Protein AF-A0ABD6DE15-F1 (afdb_monomer_lite)

Foldseek 3Di:
DDDDDDDDDDDDDDDDDDDDDDDDDDDDPPPPPPVPPPDFDPDAAADDPFPQQDAQDPDADQVSVVVNVVSRCQRVCVRPDLQAPTWPDKDWPDWDDDDFHIKTKIWTAGDGDDDDDPDPDDPPCPRIWIWIWDDGDQKIKIFTAHPPVRHTPDMHMHRGHHD

pLDDT: mean 79.66, std 20.95, range [34.62, 98.31]

Sequence (163 aa):
MRRRALLAATATALGSATVAGCLGDGATDGDGTTTHTDAVPENCSETPDIDGLPARPESLTESSVVDYVREFEEVYVVATDDGYAGIRSITVSEVTAVEDGYEVDMAVDGVEPTRTGTATEQPVDATVHRATYRLRGRTLVRELRGHPANRLIWTDCWTVSSR

Structure (mmCIF, N/CA/C/O backbone):
data_AF-A0ABD6DE15-F1
#
_entry.id   AF-A0ABD6DE15-F1
#
loop_
_atom_site.group_PDB
_atom_site.id
_atom_site.type_symbol
_atom_site.label_atom_id
_atom_site.label_alt_id
_atom_site.label_comp_id
_atom_site.label_asym_id
_atom_site.label_entity_id
_atom_site.label_seq_id
_atom_site.pdbx_PDB_ins_code
_atom_site.Cartn_x
_atom_site.Cartn_y
_atom_site.Cartn_z
_atom_site.occupancy
_atom_site.B_iso_or_equiv
_atom_site.auth_seq_id
_atom_site.auth_comp_id
_atom_site.auth_asym_id
_atom_site.auth_atom_id
_atom_site.pdbx_PDB_model_num
ATOM 1 N N . MET A 1 1 ? -0.572 31.881 46.881 1.00 39.91 1 MET A N 1
ATOM 2 C CA . MET A 1 1 ? 0.155 33.171 46.866 1.00 39.91 1 MET A CA 1
ATOM 3 C C . MET A 1 1 ? 1.174 33.135 45.731 1.00 39.91 1 MET A C 1
ATOM 5 O O . MET A 1 1 ? 2.094 32.334 45.793 1.00 39.91 1 MET A O 1
ATOM 9 N N . ARG A 1 2 ? 0.972 33.916 44.661 1.00 38.78 2 ARG A N 1
ATOM 10 C CA . ARG A 1 2 ? 1.897 33.998 43.515 1.00 38.78 2 ARG A CA 1
ATOM 11 C C . ARG A 1 2 ? 3.053 34.937 43.871 1.00 38.78 2 ARG A C 1
ATOM 13 O O . ARG A 1 2 ? 2.799 36.090 44.205 1.00 38.78 2 ARG A O 1
ATOM 20 N N . ARG A 1 3 ? 4.300 34.463 43.798 1.00 48.59 3 ARG A N 1
ATOM 21 C CA . ARG A 1 3 ? 5.504 35.301 43.903 1.00 48.59 3 ARG A CA 1
ATOM 22 C C . ARG A 1 3 ? 6.120 35.465 42.514 1.00 48.59 3 ARG A C 1
ATOM 24 O O . ARG A 1 3 ? 6.455 34.480 41.868 1.00 48.59 3 ARG A O 1
ATOM 31 N N . ARG A 1 4 ? 6.211 36.720 42.064 1.00 56.81 4 ARG A N 1
ATOM 32 C CA . ARG A 1 4 ? 7.034 37.173 40.934 1.00 56.81 4 ARG A CA 1
ATOM 33 C C . ARG A 1 4 ? 8.478 37.347 41.412 1.00 56.81 4 ARG A C 1
ATOM 35 O O . ARG A 1 4 ? 8.671 37.857 42.512 1.00 56.81 4 ARG A O 1
ATOM 42 N N . ALA A 1 5 ? 9.450 37.049 40.554 1.00 52.47 5 ALA A N 1
ATOM 43 C CA . ALA A 1 5 ? 10.775 37.661 40.594 1.00 52.47 5 ALA A CA 1
ATOM 44 C C . ALA A 1 5 ? 11.333 37.762 39.164 1.00 52.47 5 ALA A C 1
ATOM 46 O O . ALA A 1 5 ? 11.478 36.754 38.478 1.00 52.47 5 ALA A O 1
ATOM 47 N N . LEU A 1 6 ? 11.582 39.000 38.726 1.00 50.72 6 LEU A N 1
ATOM 48 C CA . LEU A 1 6 ? 12.511 39.340 37.647 1.00 50.72 6 LEU A CA 1
ATOM 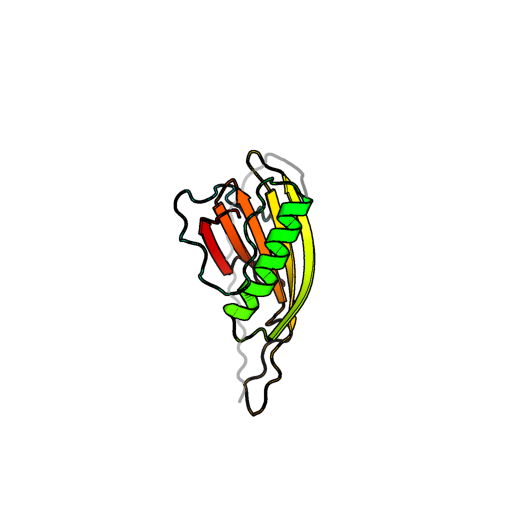49 C C . LEU A 1 6 ? 13.947 39.138 38.149 1.00 50.72 6 LEU A C 1
ATOM 51 O O . LEU A 1 6 ? 14.186 39.431 39.318 1.00 50.72 6 LEU A O 1
ATOM 55 N N . LEU A 1 7 ? 14.895 38.795 37.268 1.00 44.94 7 LEU A N 1
ATOM 56 C CA . LEU A 1 7 ? 16.125 39.580 37.054 1.00 44.94 7 LEU A CA 1
ATOM 57 C C . LEU A 1 7 ? 17.004 38.995 35.939 1.00 44.94 7 LEU A C 1
ATOM 59 O O . LEU A 1 7 ? 17.113 37.787 35.761 1.00 44.94 7 LEU A O 1
ATOM 63 N N . ALA A 1 8 ? 17.587 39.925 35.189 1.00 45.22 8 ALA A N 1
ATOM 64 C CA . ALA A 1 8 ? 18.436 39.755 34.025 1.00 45.22 8 ALA A CA 1
ATOM 65 C C . ALA A 1 8 ? 19.865 39.314 34.380 1.00 45.22 8 ALA A C 1
ATOM 67 O O . ALA A 1 8 ? 20.371 39.639 35.452 1.00 45.22 8 ALA A O 1
ATOM 68 N N . ALA A 1 9 ? 20.548 38.693 33.417 1.00 46.59 9 ALA A N 1
ATOM 69 C CA . ALA A 1 9 ? 22.004 38.680 33.354 1.00 46.59 9 ALA A CA 1
ATOM 70 C C . ALA A 1 9 ? 22.450 38.824 31.893 1.00 46.59 9 ALA A C 1
ATOM 72 O O . ALA A 1 9 ? 22.256 37.944 31.058 1.00 46.59 9 ALA A O 1
ATOM 73 N N . THR A 1 10 ? 23.014 39.991 31.608 1.00 50.84 10 THR A N 1
ATOM 74 C CA . THR A 1 10 ? 23.794 40.338 30.422 1.00 50.84 10 THR A CA 1
ATOM 75 C C . THR A 1 10 ? 25.118 39.579 30.422 1.00 50.84 10 THR A C 1
ATOM 77 O O . THR A 1 10 ? 25.853 39.651 31.406 1.00 50.84 10 THR A O 1
ATOM 80 N N . ALA A 1 11 ? 25.466 38.943 29.305 1.00 46.81 11 ALA A N 1
ATOM 81 C CA . ALA A 1 11 ? 26.837 38.542 29.013 1.00 46.81 11 ALA A CA 1
ATOM 82 C C . ALA A 1 11 ? 27.243 39.123 27.656 1.00 46.81 11 ALA A C 1
ATOM 84 O O . ALA A 1 11 ? 26.740 38.737 26.603 1.00 46.81 11 ALA A O 1
ATOM 85 N N . THR A 1 12 ? 28.129 40.108 27.724 1.00 44.06 12 THR A N 1
ATOM 86 C CA . THR A 1 12 ? 28.805 40.749 26.602 1.00 44.06 12 THR A CA 1
ATOM 87 C C . THR A 1 12 ? 29.915 39.822 26.111 1.00 44.06 12 THR A C 1
ATOM 89 O O . THR A 1 12 ? 30.797 39.471 26.891 1.00 44.06 12 THR A O 1
ATOM 92 N N . ALA A 1 13 ? 29.920 39.469 24.827 1.00 53.25 13 ALA A N 1
ATOM 93 C CA . ALA A 1 13 ? 31.102 38.934 24.159 1.00 53.25 13 ALA A CA 1
ATOM 94 C C . ALA A 1 13 ? 31.463 39.868 23.000 1.00 53.25 13 ALA A C 1
ATOM 96 O O . ALA A 1 13 ? 30.781 39.924 21.980 1.00 53.25 13 ALA A O 1
ATOM 97 N N . LEU A 1 14 ? 32.522 40.649 23.216 1.00 46.44 14 LEU A N 1
ATOM 98 C CA . LEU A 1 14 ? 33.226 41.418 22.198 1.00 46.44 14 LEU A CA 1
ATOM 99 C C . LEU A 1 14 ? 34.201 40.477 21.484 1.00 46.44 14 LEU A C 1
ATOM 101 O O . LEU A 1 14 ? 35.124 39.957 22.107 1.00 46.44 14 LEU A O 1
ATOM 105 N N . GLY A 1 15 ? 34.014 40.304 20.181 1.00 38.81 15 GLY A N 1
ATOM 106 C CA . GLY A 1 15 ? 35.016 39.770 19.266 1.00 38.81 15 GLY A CA 1
ATOM 107 C C . GLY A 1 15 ? 34.947 40.579 17.979 1.00 38.81 15 GLY A C 1
ATOM 108 O O . GLY A 1 15 ? 33.951 40.515 17.265 1.00 38.81 15 GLY A O 1
ATOM 109 N N . SER A 1 16 ? 35.968 41.393 17.729 1.00 46.34 16 SER A N 1
ATOM 110 C CA . SER A 1 16 ? 36.062 42.286 16.572 1.00 46.34 16 SER A CA 1
ATOM 111 C C . SER A 1 16 ? 37.018 41.732 15.514 1.00 46.34 16 SER A C 1
ATOM 113 O O . SER A 1 16 ? 38.027 41.129 15.873 1.00 46.34 16 SER A O 1
ATOM 115 N N . ALA A 1 17 ? 36.737 42.126 14.262 1.00 42.88 17 ALA A N 1
ATOM 116 C CA . ALA A 1 17 ? 37.569 42.131 13.043 1.00 42.88 17 ALA A CA 1
ATOM 117 C C . ALA A 1 17 ? 37.501 40.875 12.145 1.00 42.88 17 ALA A C 1
ATOM 119 O O . ALA A 1 17 ? 37.536 39.762 12.646 1.00 42.88 17 ALA A O 1
ATOM 120 N N . THR A 1 18 ? 37.444 40.936 10.806 1.00 42.84 18 THR A N 1
ATOM 121 C CA . THR A 1 18 ? 37.176 41.996 9.803 1.00 42.84 18 THR A CA 1
ATOM 122 C C . THR A 1 18 ? 36.927 41.306 8.443 1.00 42.84 18 THR A C 1
ATOM 124 O O . THR A 1 18 ? 37.701 40.441 8.059 1.00 42.84 18 THR A O 1
ATOM 127 N N . VAL A 1 19 ? 35.867 41.732 7.746 1.00 48.75 19 VAL A N 1
ATOM 128 C CA . VAL A 1 19 ? 35.609 41.861 6.286 1.00 48.75 19 VAL A CA 1
ATOM 129 C C . VAL A 1 19 ? 36.281 40.914 5.261 1.00 48.75 19 VAL A C 1
ATOM 131 O O . VAL A 1 19 ? 37.454 41.067 4.941 1.00 48.75 19 VAL A O 1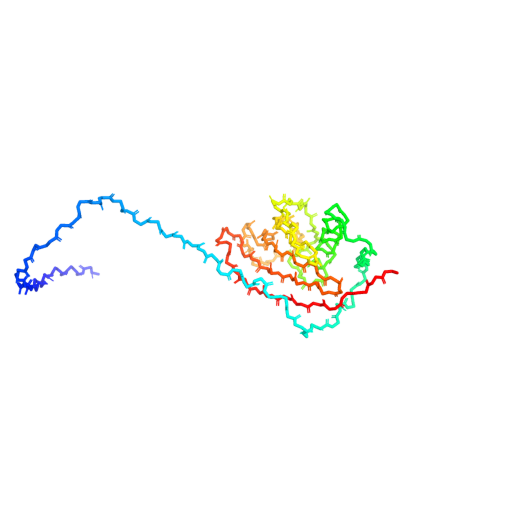
ATOM 134 N N . ALA A 1 20 ? 35.459 40.117 4.566 1.00 40.84 20 ALA A N 1
ATOM 135 C CA . ALA A 1 20 ? 35.465 39.958 3.101 1.00 40.84 20 ALA A CA 1
ATOM 136 C C . ALA A 1 20 ? 34.061 39.489 2.670 1.00 40.84 20 ALA A C 1
ATOM 138 O O . ALA A 1 20 ? 33.483 38.611 3.303 1.00 40.84 20 ALA A O 1
ATOM 139 N N . GLY A 1 21 ? 33.466 40.173 1.693 1.00 34.94 21 GLY A N 1
ATOM 140 C CA . GLY A 1 21 ? 32.024 40.174 1.457 1.00 34.94 21 GLY A CA 1
ATOM 141 C C . GLY A 1 21 ? 31.425 38.908 0.846 1.00 34.94 21 GLY A C 1
ATOM 142 O O . GLY A 1 21 ? 32.089 38.180 0.125 1.00 34.94 21 GLY A O 1
ATOM 143 N N . CYS A 1 22 ? 30.126 38.744 1.088 1.00 48.28 22 CYS A N 1
ATOM 144 C CA . CYS A 1 22 ? 29.114 38.479 0.067 1.00 48.28 22 CYS A CA 1
ATOM 145 C C . CYS A 1 22 ? 27.761 38.926 0.639 1.00 48.28 22 CYS A C 1
ATOM 147 O O . CYS A 1 22 ? 27.307 38.422 1.662 1.00 48.28 22 CYS A O 1
ATOM 149 N N . LEU A 1 23 ? 27.158 39.926 -0.004 1.00 45.56 23 LEU A N 1
ATOM 150 C CA . LEU A 1 23 ? 25.735 40.222 0.113 1.00 45.56 23 LEU A CA 1
ATOM 151 C C . LEU A 1 23 ? 24.964 39.025 -0.448 1.00 45.56 23 LEU A C 1
ATOM 153 O O . LEU A 1 23 ? 25.215 38.610 -1.577 1.00 45.56 23 LEU A O 1
ATOM 157 N N . GLY A 1 24 ? 24.046 38.491 0.347 1.00 37.53 24 GLY A N 1
ATOM 158 C CA . GLY A 1 24 ? 23.173 37.385 -0.018 1.00 37.53 24 GLY A CA 1
ATOM 159 C C . GLY A 1 24 ? 22.187 37.122 1.110 1.00 37.53 24 GLY A C 1
ATOM 160 O O . GLY A 1 24 ? 22.378 36.203 1.898 1.00 37.53 24 GLY A O 1
ATOM 161 N N . ASP A 1 25 ? 21.187 37.996 1.222 1.00 43.44 25 ASP A N 1
ATOM 162 C CA . ASP A 1 25 ? 19.974 37.785 2.011 1.00 43.44 25 ASP A CA 1
ATOM 163 C C . ASP A 1 25 ? 19.187 36.567 1.490 1.00 43.44 25 ASP A C 1
ATOM 165 O O . ASP A 1 25 ? 19.041 36.393 0.281 1.00 43.44 25 ASP A O 1
ATOM 169 N N . GLY A 1 26 ? 18.637 35.767 2.407 1.00 37.41 26 GLY A N 1
ATOM 170 C CA . GLY A 1 26 ? 17.746 34.634 2.121 1.00 37.41 26 GLY A CA 1
ATOM 171 C C . GLY A 1 26 ? 18.113 33.428 2.984 1.00 37.41 26 GLY A C 1
ATOM 172 O O . GLY A 1 26 ? 18.958 32.626 2.619 1.00 37.41 26 GLY A O 1
ATOM 173 N N . ALA A 1 27 ? 17.715 33.406 4.256 1.00 40.94 27 ALA A N 1
ATOM 174 C CA . ALA A 1 27 ? 16.508 32.699 4.692 1.00 40.94 27 ALA A CA 1
ATOM 175 C C . ALA A 1 27 ? 16.519 31.214 4.277 1.00 40.94 27 ALA A C 1
ATOM 177 O O . ALA A 1 27 ? 16.212 30.877 3.147 1.00 40.94 27 ALA A O 1
ATOM 178 N N . THR A 1 28 ? 16.899 30.370 5.241 1.00 48.56 28 THR A N 1
ATOM 179 C CA . THR A 1 28 ? 16.619 28.929 5.367 1.00 48.56 28 THR A CA 1
ATOM 180 C C . THR A 1 28 ? 15.754 28.301 4.269 1.00 48.56 28 THR A C 1
ATOM 182 O O . THR A 1 28 ? 14.536 28.245 4.422 1.00 48.56 28 THR A O 1
ATOM 185 N N . ASP A 1 29 ? 16.392 27.690 3.273 1.00 37.84 29 ASP A N 1
ATOM 186 C CA . ASP A 1 29 ? 15.835 26.500 2.637 1.00 37.84 29 ASP A CA 1
ATOM 187 C C . ASP A 1 29 ? 16.400 25.302 3.392 1.00 37.84 29 ASP A C 1
ATOM 189 O O . ASP A 1 29 ? 17.502 24.808 3.147 1.00 37.84 29 ASP A O 1
ATOM 193 N N . GLY A 1 30 ? 15.646 24.885 4.408 1.00 42.44 30 GLY A N 1
ATOM 194 C CA . GLY A 1 30 ? 15.719 23.514 4.870 1.00 42.44 30 GLY A CA 1
ATOM 195 C C . GLY A 1 30 ? 15.217 22.649 3.730 1.00 42.44 30 GLY A C 1
ATOM 196 O O . GLY A 1 30 ? 14.029 22.345 3.675 1.00 42.44 30 GLY A O 1
ATOM 197 N N . ASP A 1 31 ? 16.114 22.289 2.818 1.00 38.75 31 ASP A N 1
ATOM 198 C CA . ASP A 1 31 ? 15.903 21.143 1.960 1.00 38.75 31 ASP A CA 1
ATOM 199 C C . ASP A 1 31 ? 15.889 19.928 2.885 1.00 38.75 31 ASP A C 1
ATOM 201 O O . ASP A 1 31 ? 16.913 19.341 3.243 1.00 38.75 31 ASP A O 1
ATOM 205 N N . GLY A 1 32 ? 14.694 19.619 3.379 1.00 40.34 32 GLY A N 1
ATOM 206 C CA . GLY A 1 32 ? 14.376 18.317 3.914 1.00 40.34 32 GLY A CA 1
ATOM 207 C C . GLY A 1 32 ? 14.419 17.330 2.762 1.00 40.34 32 GLY A C 1
ATOM 208 O O . GLY A 1 32 ? 13.381 16.790 2.399 1.00 40.34 32 GLY A O 1
ATOM 209 N N . THR A 1 33 ? 15.613 17.088 2.212 1.00 34.62 33 THR A N 1
ATOM 210 C CA . THR A 1 33 ? 15.915 15.849 1.518 1.00 34.62 33 THR A CA 1
ATOM 211 C C . THR A 1 33 ? 15.683 14.771 2.569 1.00 34.62 33 THR A C 1
ATOM 213 O O . THR A 1 33 ? 16.543 14.469 3.402 1.00 34.62 33 THR A O 1
ATOM 216 N N . THR A 1 34 ? 14.468 14.224 2.595 1.00 43.72 34 THR A N 1
ATOM 217 C CA . THR A 1 34 ? 14.250 12.896 3.137 1.00 43.72 34 THR A CA 1
ATOM 218 C C . THR A 1 34 ? 15.231 12.031 2.367 1.00 43.72 34 THR A C 1
ATOM 220 O O . THR A 1 34 ? 15.136 11.890 1.154 1.00 43.72 34 THR A O 1
ATOM 223 N N . THR A 1 35 ? 16.282 11.559 3.029 1.00 38.88 35 THR A N 1
ATOM 224 C CA . THR A 1 35 ? 17.210 10.614 2.417 1.00 38.88 35 THR A CA 1
ATOM 225 C C . THR A 1 35 ? 16.429 9.313 2.268 1.00 38.88 35 THR A C 1
ATOM 227 O O . THR A 1 35 ? 16.410 8.482 3.172 1.00 38.88 35 THR A O 1
ATOM 230 N N . HIS A 1 36 ? 15.668 9.195 1.181 1.00 49.28 36 HIS A N 1
ATOM 231 C CA . HIS A 1 36 ? 15.083 7.938 0.760 1.00 49.28 36 HIS A CA 1
ATOM 232 C C . HIS A 1 36 ? 16.270 7.083 0.339 1.00 49.28 36 HIS A C 1
ATOM 234 O O . HIS A 1 36 ? 16.989 7.402 -0.604 1.00 49.28 36 HIS A O 1
ATOM 240 N N . THR A 1 37 ? 16.560 6.046 1.114 1.00 53.22 37 THR A N 1
ATOM 241 C CA . THR A 1 37 ? 17.524 5.050 0.675 1.00 53.22 37 THR A CA 1
ATOM 242 C C . THR A 1 37 ? 16.878 4.314 -0.495 1.00 53.22 37 THR A C 1
ATOM 244 O O . THR A 1 37 ? 15.994 3.485 -0.287 1.00 53.22 37 THR A O 1
ATOM 247 N N . ASP A 1 38 ? 17.324 4.610 -1.717 1.00 58.00 38 ASP A N 1
ATOM 248 C CA . ASP A 1 38 ? 16.906 3.909 -2.944 1.00 58.00 38 ASP A CA 1
ATOM 249 C C . ASP A 1 38 ? 17.246 2.408 -2.915 1.00 58.00 38 ASP A C 1
ATOM 251 O O . ASP A 1 38 ? 16.776 1.628 -3.745 1.00 58.00 38 ASP A O 1
ATOM 255 N N . ALA A 1 39 ? 18.074 1.977 -1.956 1.00 64.56 39 ALA A N 1
ATOM 256 C CA . ALA A 1 39 ? 18.460 0.586 -1.813 1.00 64.56 39 ALA A CA 1
ATOM 257 C C . ALA A 1 39 ? 17.289 -0.260 -1.293 1.00 64.56 39 ALA A C 1
ATOM 259 O O . ALA A 1 39 ? 16.826 -0.115 -0.159 1.00 64.56 39 ALA A O 1
ATOM 260 N N . VAL A 1 40 ? 16.858 -1.202 -2.126 1.00 71.00 40 VAL A N 1
ATOM 261 C CA . VAL A 1 40 ? 15.988 -2.299 -1.715 1.00 71.00 40 VAL A CA 1
ATOM 262 C C . VAL A 1 40 ? 16.830 -3.326 -0.947 1.00 71.00 40 VAL A C 1
ATOM 264 O O . VAL A 1 40 ? 17.882 -3.727 -1.448 1.00 71.00 40 VAL A O 1
ATOM 267 N N . PRO A 1 41 ? 16.413 -3.762 0.257 1.00 78.94 41 PRO A N 1
ATOM 268 C CA . PRO A 1 41 ? 17.144 -4.782 0.998 1.00 78.94 41 PRO A CA 1
ATOM 269 C C . PRO A 1 41 ? 17.242 -6.090 0.202 1.00 78.94 41 PRO A C 1
ATOM 271 O O . PRO A 1 41 ? 16.260 -6.549 -0.375 1.00 78.94 41 PRO A O 1
ATOM 274 N N . GLU A 1 42 ? 18.417 -6.721 0.205 1.00 70.81 42 GLU A N 1
ATOM 275 C CA . GLU A 1 42 ? 18.635 -7.992 -0.509 1.00 70.81 42 GLU A CA 1
ATOM 276 C C . GLU A 1 42 ? 18.009 -9.200 0.211 1.00 70.81 42 GLU A C 1
ATOM 278 O O . GLU A 1 42 ? 17.750 -10.227 -0.409 1.00 70.81 42 GLU A O 1
ATOM 283 N N . ASN A 1 43 ? 17.760 -9.087 1.522 1.00 84.81 43 ASN A N 1
ATOM 284 C CA . ASN A 1 43 ? 17.211 -10.159 2.353 1.00 84.81 43 ASN A CA 1
ATOM 285 C C . ASN A 1 43 ? 15.896 -9.706 2.989 1.00 84.81 43 ASN A C 1
ATOM 287 O O . ASN A 1 43 ? 15.901 -8.954 3.963 1.00 84.81 43 ASN A O 1
ATOM 291 N N . CYS A 1 44 ? 14.784 -10.183 2.437 1.00 92.12 44 CYS A N 1
ATOM 292 C CA . CYS A 1 44 ? 13.439 -9.849 2.887 1.00 92.12 44 CYS A CA 1
ATOM 293 C C . CYS A 1 44 ? 12.699 -11.097 3.356 1.00 92.12 44 CYS A C 1
ATOM 295 O O . CYS A 1 44 ? 12.889 -12.182 2.801 1.00 92.12 44 CYS A O 1
ATOM 297 N N . SER A 1 45 ? 11.854 -10.935 4.374 1.00 93.31 45 SER A N 1
ATOM 298 C CA . SER A 1 45 ? 11.029 -12.019 4.913 1.00 93.31 45 SER A CA 1
ATOM 299 C C . SER A 1 45 ? 10.076 -12.562 3.849 1.00 93.31 45 SER A C 1
ATOM 301 O O . SER A 1 45 ? 9.838 -11.924 2.825 1.00 93.31 45 SER A O 1
ATOM 303 N N . GLU A 1 46 ? 9.500 -13.738 4.061 1.00 93.00 46 GLU A N 1
ATOM 304 C CA . GLU A 1 46 ? 8.410 -14.191 3.193 1.00 93.00 46 GLU A CA 1
ATOM 305 C C . GLU A 1 46 ? 7.187 -13.281 3.349 1.00 93.00 46 GLU A C 1
ATOM 307 O O . GLU A 1 46 ? 6.987 -12.661 4.398 1.00 93.00 46 GLU A O 1
ATOM 312 N N . THR A 1 47 ? 6.392 -13.176 2.281 1.00 91.69 47 THR A N 1
ATOM 313 C CA . THR A 1 47 ? 5.120 -12.440 2.322 1.00 91.69 47 THR A CA 1
ATOM 314 C C . THR A 1 47 ? 4.245 -13.016 3.440 1.00 91.69 47 THR A C 1
ATOM 316 O O . THR A 1 47 ? 4.176 -14.241 3.558 1.00 91.69 47 THR A O 1
ATOM 319 N N . PRO A 1 48 ? 3.599 -12.172 4.264 1.00 90.75 48 PRO A N 1
ATOM 320 C CA . PRO A 1 48 ? 2.759 -12.642 5.354 1.00 90.75 48 PRO A CA 1
ATOM 321 C C . PRO A 1 48 ? 1.627 -13.526 4.827 1.00 90.75 48 PRO A C 1
ATOM 323 O O . PRO A 1 48 ? 1.044 -13.248 3.779 1.00 90.75 48 PRO A O 1
ATOM 326 N N . ASP A 1 49 ? 1.320 -14.584 5.573 1.00 93.00 49 ASP A N 1
ATOM 327 C CA . ASP A 1 49 ? 0.237 -15.517 5.260 1.00 93.00 49 ASP A CA 1
ATOM 328 C C . ASP A 1 49 ? -1.109 -14.900 5.673 1.00 93.00 49 ASP A C 1
ATOM 330 O O . ASP A 1 49 ? -1.636 -15.160 6.754 1.00 93.00 49 ASP A O 1
ATOM 334 N N . ILE A 1 50 ? -1.594 -13.972 4.845 1.00 94.56 50 ILE A N 1
ATOM 335 C CA . ILE A 1 50 ? -2.863 -13.262 5.018 1.00 94.56 50 ILE A CA 1
ATOM 336 C C . ILE A 1 50 ? -3.784 -13.631 3.858 1.00 94.56 50 ILE A C 1
ATOM 338 O O . ILE A 1 50 ? -3.461 -13.420 2.683 1.00 94.56 50 ILE A O 1
ATOM 342 N N . ASP A 1 51 ? -4.965 -14.136 4.205 1.00 93.56 51 ASP A N 1
ATOM 343 C CA . ASP A 1 51 ? -6.005 -14.457 3.239 1.00 93.56 51 ASP A CA 1
ATOM 344 C C . ASP A 1 51 ? -6.414 -13.216 2.434 1.00 93.56 51 ASP A C 1
ATOM 346 O O . ASP A 1 51 ? -6.755 -12.169 2.982 1.00 93.56 51 ASP A O 1
ATOM 350 N N . GLY A 1 52 ? -6.424 -13.359 1.108 1.00 92.88 52 GLY A N 1
ATOM 351 C CA . GLY A 1 52 ? -6.874 -12.314 0.190 1.00 92.88 52 GLY A CA 1
ATOM 352 C C . GLY A 1 52 ? -5.778 -11.396 -0.345 1.00 92.88 52 GLY A C 1
ATOM 353 O O . GLY A 1 52 ? -6.090 -10.581 -1.210 1.00 92.88 52 GLY A O 1
ATOM 354 N N . LEU A 1 53 ? -4.513 -11.540 0.079 1.00 95.50 53 LEU A N 1
ATOM 355 C CA . LEU A 1 53 ? -3.426 -10.764 -0.525 1.00 95.50 53 LEU A CA 1
ATOM 356 C C . LEU A 1 53 ? -3.332 -11.034 -2.040 1.00 95.50 53 LEU A C 1
ATOM 358 O O . LEU A 1 53 ? -3.405 -12.194 -2.476 1.00 95.50 53 LEU A O 1
ATOM 362 N N . PRO A 1 54 ? -3.157 -9.986 -2.867 1.00 95.31 54 PRO A N 1
ATOM 363 C CA . PRO A 1 54 ? -2.997 -10.161 -4.299 1.00 95.31 54 PRO A CA 1
ATOM 364 C C . PRO A 1 54 ? -1.665 -10.847 -4.599 1.00 95.31 54 PRO A C 1
ATOM 366 O O . PRO A 1 54 ? -0.680 -10.720 -3.871 1.00 95.31 54 PRO A O 1
ATOM 369 N N . ALA A 1 55 ? -1.613 -11.563 -5.717 1.00 93.31 55 ALA A N 1
ATOM 370 C CA . ALA A 1 55 ? -0.346 -12.075 -6.215 1.00 93.31 55 ALA A CA 1
ATOM 371 C C . ALA A 1 55 ? 0.389 -10.994 -7.003 1.00 93.31 55 ALA A C 1
ATOM 373 O O . ALA A 1 55 ? -0.244 -10.169 -7.665 1.00 93.31 55 ALA A O 1
ATOM 374 N N . ARG A 1 56 ? 1.725 -11.042 -6.991 1.00 94.12 56 ARG A N 1
ATOM 375 C CA . ARG A 1 56 ? 2.526 -10.102 -7.774 1.00 94.12 56 ARG A CA 1
ATOM 376 C C . ARG A 1 56 ? 2.182 -10.238 -9.266 1.00 94.12 56 ARG A C 1
ATOM 378 O O . ARG A 1 56 ? 2.143 -11.372 -9.760 1.00 94.12 56 ARG A O 1
ATOM 385 N N . PRO A 1 57 ? 2.008 -9.127 -10.004 1.00 93.69 57 PRO A N 1
ATOM 386 C CA . PRO A 1 57 ? 1.863 -9.186 -11.451 1.00 93.69 57 PRO A CA 1
ATOM 387 C C . PRO A 1 57 ? 3.108 -9.802 -12.110 1.00 93.69 57 PRO A C 1
ATOM 389 O O . PRO A 1 57 ? 4.244 -9.602 -11.667 1.00 93.69 57 PRO A O 1
ATOM 392 N N . GLU A 1 58 ? 2.893 -10.573 -13.179 1.00 90.62 58 GLU A N 1
ATOM 393 C CA . GLU A 1 58 ? 3.981 -11.174 -13.963 1.00 90.62 58 GLU A CA 1
ATOM 394 C C . GLU A 1 58 ? 4.788 -10.109 -14.712 1.00 90.62 58 GLU A C 1
ATOM 396 O O . GLU A 1 58 ? 6.015 -10.159 -14.749 1.00 90.62 58 GLU A O 1
ATOM 401 N N . SER A 1 59 ? 4.083 -9.133 -15.291 1.00 91.12 59 SER A N 1
ATOM 402 C CA . SER A 1 59 ? 4.665 -7.984 -15.981 1.00 91.12 59 SER A CA 1
ATOM 403 C C . SER A 1 59 ? 4.514 -6.748 -15.112 1.00 91.12 59 SER A C 1
ATOM 405 O O . SER A 1 59 ? 3.395 -6.385 -14.763 1.00 91.12 59 SER A O 1
ATOM 407 N N . LEU A 1 60 ? 5.628 -6.092 -14.788 1.00 92.69 60 LEU A N 1
ATOM 408 C CA . LEU A 1 60 ? 5.611 -4.851 -14.023 1.00 92.69 60 LEU A CA 1
ATOM 409 C C . LEU A 1 60 ? 5.394 -3.678 -14.982 1.00 92.69 60 LEU A C 1
ATOM 411 O O . LEU A 1 60 ? 6.324 -3.216 -15.636 1.00 92.69 60 LEU A O 1
ATOM 415 N N . THR A 1 61 ? 4.154 -3.215 -15.075 1.00 95.06 61 THR A N 1
ATOM 416 C CA . THR A 1 61 ? 3.788 -1.916 -15.653 1.00 95.06 61 THR A CA 1
ATOM 417 C C . THR A 1 61 ? 3.311 -0.974 -14.558 1.00 95.06 61 THR A C 1
ATOM 419 O O . THR A 1 61 ? 2.820 -1.438 -13.529 1.00 95.06 61 THR A O 1
ATOM 422 N N . GLU A 1 62 ? 3.373 0.334 -14.808 1.00 96.44 62 GLU A N 1
ATOM 423 C CA . GLU A 1 62 ? 2.892 1.366 -13.879 1.00 96.44 62 GLU A CA 1
ATOM 424 C C . GLU A 1 62 ? 1.497 1.030 -13.330 1.00 96.44 62 GLU A C 1
ATOM 426 O O . GLU A 1 62 ? 1.315 0.909 -12.122 1.00 96.44 62 GLU A O 1
ATOM 431 N N . SER A 1 63 ? 0.541 0.752 -14.224 1.00 97.38 63 SER A N 1
ATOM 432 C CA . SER A 1 63 ? -0.828 0.394 -13.850 1.00 97.38 63 SER A CA 1
ATOM 433 C C . SER A 1 63 ? -0.899 -0.897 -13.035 1.00 97.38 63 SER A C 1
ATOM 435 O O . SER A 1 63 ? -1.548 -0.925 -12.000 1.00 97.38 63 SER A O 1
ATOM 437 N N . SER A 1 64 ? -0.193 -1.955 -13.454 1.00 96.69 64 SER A N 1
ATOM 438 C CA . SER A 1 64 ? -0.229 -3.239 -12.743 1.00 96.69 64 SER A CA 1
ATOM 439 C C . SER A 1 64 ? 0.365 -3.149 -11.339 1.00 96.69 64 SER A C 1
ATOM 441 O O . SER A 1 64 ? -0.097 -3.842 -10.437 1.00 96.69 64 SER A O 1
ATOM 443 N N . VAL A 1 65 ? 1.389 -2.308 -11.150 1.00 97.38 65 VAL A N 1
ATOM 444 C CA . VAL A 1 65 ? 2.022 -2.134 -9.846 1.00 97.38 65 VAL A CA 1
ATOM 445 C C . VAL A 1 65 ? 1.131 -1.291 -8.955 1.00 97.38 65 VAL A C 1
ATOM 447 O O . VAL A 1 65 ? 0.950 -1.660 -7.802 1.00 97.38 65 VAL A O 1
ATOM 450 N N . VAL A 1 66 ? 0.537 -0.219 -9.486 1.00 98.31 66 VAL A N 1
ATOM 451 C CA . VAL A 1 66 ? -0.448 0.585 -8.755 1.00 98.31 66 VAL A CA 1
ATOM 452 C C . VAL A 1 66 ? -1.623 -0.277 -8.296 1.00 98.31 66 VAL A C 1
ATOM 454 O O . VAL A 1 66 ? -1.950 -0.251 -7.112 1.00 98.31 66 VAL A O 1
ATOM 457 N N . ASP A 1 67 ? -2.220 -1.067 -9.187 1.00 98.00 67 ASP A N 1
ATOM 458 C CA . ASP A 1 67 ? -3.337 -1.949 -8.835 1.00 98.00 67 ASP A CA 1
ATOM 459 C C . ASP A 1 67 ? -2.911 -2.964 -7.763 1.00 98.00 67 ASP A C 1
ATOM 461 O O . ASP A 1 67 ? -3.568 -3.098 -6.732 1.00 98.00 67 ASP A O 1
ATOM 465 N N . TYR A 1 68 ? -1.745 -3.594 -7.945 1.00 97.81 68 TYR A N 1
ATOM 466 C CA . TYR A 1 68 ? -1.189 -4.549 -6.990 1.00 97.81 68 TYR A CA 1
ATOM 467 C C . TYR A 1 68 ? -0.978 -3.957 -5.591 1.00 97.81 68 TYR A C 1
ATOM 469 O O . TYR A 1 68 ? -1.412 -4.556 -4.610 1.00 97.81 68 TYR A O 1
ATOM 477 N N . VAL A 1 69 ? -0.317 -2.800 -5.461 1.00 98.12 69 VAL A N 1
ATOM 478 C CA . VAL A 1 69 ? -0.017 -2.228 -4.134 1.00 98.12 69 VAL A CA 1
ATOM 479 C C . VAL A 1 69 ? -1.258 -1.658 -3.454 1.00 98.12 69 VAL A C 1
ATOM 481 O O . VAL A 1 69 ? -1.321 -1.665 -2.227 1.00 98.12 69 VAL A O 1
ATOM 484 N N . ARG A 1 70 ? -2.258 -1.209 -4.223 1.00 98.25 70 ARG A N 1
ATOM 485 C CA . ARG A 1 70 ? -3.557 -0.794 -3.679 1.00 98.25 70 ARG A CA 1
ATOM 486 C C . ARG A 1 70 ? -4.308 -1.981 -3.094 1.00 98.25 70 ARG A C 1
ATOM 488 O O . ARG A 1 70 ? -4.666 -1.932 -1.924 1.00 98.25 70 ARG A O 1
ATOM 495 N N . GLU A 1 71 ? -4.478 -3.050 -3.871 1.00 97.75 71 GLU A N 1
ATOM 496 C CA . GLU A 1 71 ? -5.124 -4.280 -3.393 1.00 97.75 71 GLU A CA 1
ATOM 497 C C . GLU A 1 71 ? -4.365 -4.883 -2.202 1.00 97.75 71 GLU A C 1
ATOM 499 O O . GLU A 1 71 ? -4.973 -5.346 -1.237 1.00 97.75 71 GLU A O 1
ATOM 504 N N . PHE A 1 72 ? -3.030 -4.836 -2.236 1.00 97.81 72 PHE A N 1
ATOM 505 C CA . PHE A 1 72 ? -2.198 -5.319 -1.140 1.00 97.81 72 PHE A CA 1
ATOM 506 C C . PHE A 1 72 ? -2.447 -4.517 0.138 1.00 97.81 72 PHE A C 1
ATOM 508 O O . PHE A 1 72 ? -2.680 -5.113 1.184 1.00 97.81 72 PHE A O 1
ATOM 515 N N . GLU A 1 73 ? -2.413 -3.184 0.0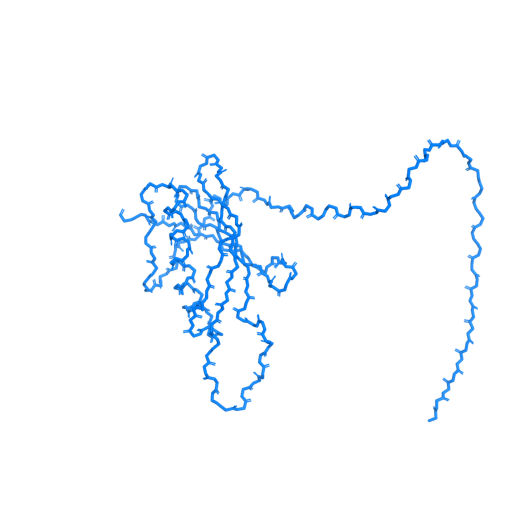72 1.00 97.81 73 GLU A N 1
ATOM 516 C CA . GLU A 1 73 ? -2.608 -2.312 1.237 1.00 97.81 73 GLU A CA 1
ATOM 517 C C . GLU A 1 73 ? -4.020 -2.438 1.830 1.00 97.81 73 GLU A C 1
ATOM 519 O O . GLU A 1 73 ? -4.166 -2.482 3.053 1.00 97.81 73 GLU A O 1
ATOM 524 N N . GLU A 1 74 ? -5.050 -2.552 0.982 1.00 97.12 74 GLU A N 1
ATOM 525 C CA . GLU A 1 74 ? -6.445 -2.724 1.414 1.00 97.12 74 GLU A CA 1
ATOM 526 C C . GLU A 1 74 ? -6.641 -3.966 2.286 1.00 97.12 74 GLU A C 1
ATOM 528 O O . GLU A 1 74 ? -7.360 -3.914 3.286 1.00 97.12 74 GLU A O 1
ATOM 533 N N . VAL A 1 75 ? -5.978 -5.066 1.933 1.00 97.44 75 VAL A N 1
ATOM 534 C CA . VAL A 1 75 ? -6.042 -6.323 2.686 1.00 97.44 75 VAL A CA 1
ATOM 535 C C . VAL A 1 75 ? -5.092 -6.297 3.880 1.00 97.44 75 VAL A C 1
ATOM 537 O O . VAL A 1 75 ? -5.476 -6.653 4.995 1.00 97.44 75 VAL A O 1
ATOM 540 N N . TYR A 1 76 ? -3.852 -5.862 3.661 1.00 96.50 76 TYR A N 1
ATOM 541 C CA . TYR A 1 76 ? -2.784 -5.935 4.650 1.00 96.50 76 TYR A CA 1
ATOM 542 C C . TYR A 1 76 ? -3.093 -5.124 5.909 1.00 96.50 76 TYR A C 1
ATOM 544 O O . TYR A 1 76 ? -2.951 -5.637 7.019 1.00 96.50 76 TYR A O 1
ATOM 552 N N . VAL A 1 77 ? -3.543 -3.875 5.760 1.00 95.06 77 VAL A N 1
ATOM 553 C CA . VAL A 1 77 ? -3.781 -2.988 6.909 1.00 95.06 77 VAL A CA 1
ATOM 554 C C . VAL A 1 77 ? -4.925 -3.506 7.775 1.00 95.06 77 VAL A C 1
ATOM 556 O O . VAL A 1 77 ? -4.775 -3.605 8.987 1.00 95.06 77 VAL A O 1
ATOM 559 N N . VAL A 1 78 ? -6.038 -3.913 7.161 1.00 95.56 78 VAL A N 1
ATOM 560 C CA . VAL A 1 78 ? -7.205 -4.444 7.888 1.00 95.56 78 VAL A CA 1
ATOM 561 C C . VAL A 1 78 ? -6.868 -5.748 8.613 1.00 95.56 78 VAL A C 1
ATOM 563 O O . VAL A 1 78 ? -7.380 -6.004 9.697 1.00 95.56 78 VAL A O 1
ATOM 566 N N . ALA A 1 79 ? -6.000 -6.578 8.031 1.00 95.62 79 ALA A N 1
ATOM 567 C CA . ALA A 1 79 ? -5.596 -7.841 8.638 1.00 95.62 79 ALA A CA 1
ATOM 568 C C . ALA A 1 79 ? -4.583 -7.684 9.786 1.00 95.62 79 ALA A C 1
ATOM 570 O O . ALA A 1 79 ? -4.448 -8.598 10.599 1.00 95.62 79 ALA A O 1
ATOM 571 N N . THR A 1 80 ? -3.840 -6.575 9.837 1.00 94.12 80 THR A N 1
ATOM 572 C CA . THR A 1 80 ? -2.717 -6.399 10.775 1.00 94.12 80 THR A CA 1
ATOM 573 C C . THR A 1 80 ? -2.947 -5.330 11.838 1.00 94.12 80 THR A C 1
ATOM 575 O O . THR A 1 80 ? -2.230 -5.326 12.840 1.00 94.12 80 THR A O 1
ATOM 578 N N . ASP A 1 81 ? -3.944 -4.461 11.666 1.00 91.56 81 ASP A N 1
ATOM 579 C CA . ASP A 1 81 ? -4.265 -3.384 12.598 1.00 91.56 81 ASP A CA 1
ATOM 580 C C . ASP A 1 81 ? -5.767 -3.357 12.929 1.00 91.56 81 ASP A C 1
ATOM 582 O O . ASP A 1 81 ? -6.602 -2.932 12.129 1.00 91.56 81 ASP A O 1
ATOM 586 N N . ASP A 1 82 ? -6.104 -3.748 14.165 1.00 89.44 82 ASP A N 1
ATOM 587 C CA . ASP A 1 82 ? -7.472 -3.737 14.711 1.00 89.44 82 ASP A CA 1
ATOM 588 C C . ASP A 1 82 ? -8.102 -2.326 14.767 1.00 89.44 82 ASP A C 1
ATOM 590 O O . ASP A 1 82 ? -9.297 -2.172 15.039 1.00 89.44 82 ASP A O 1
ATOM 594 N N . GLY A 1 83 ? -7.312 -1.272 14.541 1.00 88.88 83 GLY A N 1
ATOM 595 C CA . GLY A 1 83 ? -7.774 0.099 14.352 1.00 88.88 83 GLY A CA 1
ATOM 596 C C . GLY A 1 83 ? -8.523 0.323 13.036 1.00 88.88 83 GLY A C 1
ATOM 597 O O . GLY A 1 83 ? -9.223 1.330 12.918 1.00 88.88 83 GLY A O 1
ATOM 598 N N . TYR A 1 84 ? -8.442 -0.611 12.084 1.00 92.38 84 TYR A N 1
ATOM 599 C CA . TYR A 1 84 ? -9.094 -0.530 10.780 1.00 92.38 84 TYR A CA 1
ATOM 600 C C . TYR A 1 84 ? -10.212 -1.568 10.651 1.00 92.38 84 TYR A C 1
ATOM 602 O O . TYR A 1 84 ? -9.992 -2.771 10.703 1.00 92.38 84 TYR A O 1
ATOM 610 N N . ALA A 1 85 ? -11.433 -1.103 10.388 1.00 93.06 85 ALA A N 1
ATOM 611 C CA . ALA A 1 85 ? -12.526 -1.952 9.907 1.00 93.06 85 ALA A CA 1
ATOM 612 C C . ALA A 1 85 ? -12.567 -2.062 8.375 1.00 93.06 85 ALA A C 1
ATOM 614 O O . ALA A 1 85 ? -13.346 -2.839 7.825 1.00 93.06 85 ALA A O 1
ATOM 615 N N . GLY A 1 86 ? -11.772 -1.249 7.683 1.00 94.25 86 GLY A N 1
ATOM 616 C CA . GLY A 1 86 ? -11.707 -1.190 6.232 1.00 94.25 86 GLY A CA 1
ATOM 617 C C . GLY A 1 86 ? -10.908 0.016 5.757 1.00 94.25 86 GLY A C 1
ATOM 618 O O . GLY A 1 86 ? -10.521 0.875 6.553 1.00 94.25 86 GLY A O 1
ATOM 619 N N . ILE A 1 87 ? -10.720 0.107 4.443 1.00 96.38 87 ILE A N 1
ATOM 620 C CA . ILE A 1 87 ? -10.172 1.290 3.783 1.00 96.38 87 ILE A CA 1
ATOM 621 C C . ILE A 1 87 ? -11.308 2.069 3.119 1.00 96.38 87 ILE A C 1
ATOM 623 O O . ILE A 1 87 ? -12.113 1.505 2.379 1.00 96.38 87 ILE A O 1
ATOM 627 N N . ARG A 1 88 ? -11.397 3.375 3.397 1.00 96.31 88 ARG A N 1
ATOM 628 C CA . ARG A 1 88 ? -12.353 4.278 2.740 1.00 96.31 88 ARG A CA 1
ATOM 629 C C . ARG A 1 88 ? -11.836 4.701 1.375 1.00 96.31 88 ARG A C 1
ATOM 631 O O . ARG A 1 88 ? -12.602 4.733 0.415 1.00 96.31 88 ARG A O 1
ATOM 638 N N . SER A 1 89 ? -10.564 5.085 1.300 1.00 96.81 89 SER A N 1
ATOM 639 C CA . SER A 1 89 ? -9.941 5.491 0.044 1.00 96.81 89 SER A CA 1
ATOM 640 C C . SER A 1 89 ? -8.425 5.338 0.065 1.00 96.81 89 SER A C 1
ATOM 642 O O . SER A 1 89 ? -7.783 5.505 1.101 1.00 96.81 89 SER A O 1
ATOM 644 N N . ILE A 1 90 ? -7.868 5.081 -1.118 1.00 97.81 90 ILE A N 1
ATOM 645 C CA . ILE A 1 90 ? -6.436 5.172 -1.394 1.00 97.81 90 ILE A CA 1
ATOM 646 C C . ILE A 1 90 ? -6.245 6.167 -2.532 1.00 97.81 90 ILE A C 1
ATOM 648 O O . ILE A 1 90 ? -6.831 6.017 -3.608 1.00 97.81 90 ILE A O 1
ATOM 652 N N . THR A 1 91 ? -5.421 7.181 -2.290 1.00 97.25 91 THR A N 1
ATOM 653 C CA . THR A 1 91 ? -5.010 8.167 -3.290 1.00 97.25 91 THR A CA 1
ATOM 654 C C . THR A 1 91 ? -3.535 7.972 -3.594 1.00 97.25 91 THR A C 1
ATOM 656 O O . THR A 1 91 ? -2.695 8.182 -2.723 1.00 97.25 91 THR A O 1
ATOM 659 N N . VAL A 1 92 ? -3.219 7.601 -4.833 1.00 97.31 92 VAL A N 1
ATOM 660 C CA . VAL A 1 92 ? -1.837 7.566 -5.324 1.00 97.31 92 VAL A CA 1
ATOM 661 C C . VAL A 1 92 ? -1.406 8.995 -5.628 1.00 97.31 92 VAL A C 1
ATOM 663 O O . VAL A 1 92 ? -2.065 9.682 -6.409 1.00 97.31 92 VAL A O 1
ATOM 666 N N . SER A 1 93 ? -0.340 9.460 -4.983 1.00 95.00 93 SER A N 1
ATOM 667 C CA . SER A 1 93 ? 0.196 10.807 -5.195 1.00 95.00 93 SER A CA 1
ATOM 668 C C . SER A 1 93 ? 1.300 10.845 -6.241 1.00 95.00 93 SER A C 1
ATOM 670 O O . SER A 1 93 ? 1.397 11.830 -6.967 1.00 95.00 93 SER A O 1
ATOM 672 N N . GLU A 1 94 ? 2.112 9.794 -6.326 1.00 96.06 94 GLU A N 1
ATOM 673 C CA . GLU A 1 94 ? 3.249 9.732 -7.241 1.00 96.06 94 GLU A CA 1
ATOM 674 C C . GLU A 1 94 ? 3.556 8.282 -7.615 1.00 96.06 94 GLU A C 1
ATOM 676 O O . GLU A 1 94 ? 3.380 7.367 -6.805 1.00 96.06 94 GLU A O 1
ATOM 681 N N . VAL A 1 95 ? 3.997 8.084 -8.858 1.00 97.44 95 VAL A N 1
ATOM 682 C CA . VAL A 1 95 ? 4.525 6.811 -9.343 1.00 97.44 95 VAL A CA 1
ATOM 683 C C . VAL A 1 95 ? 5.809 7.088 -10.104 1.00 97.44 95 VAL A C 1
ATOM 685 O O . VAL A 1 95 ? 5.808 7.828 -11.087 1.00 97.44 95 VAL A O 1
ATOM 688 N N . THR A 1 96 ? 6.893 6.459 -9.672 1.00 96.88 96 THR A N 1
ATOM 689 C CA . THR A 1 96 ? 8.225 6.675 -10.233 1.00 96.88 96 THR A CA 1
ATOM 690 C C . THR A 1 96 ? 8.757 5.361 -10.773 1.00 96.88 96 THR A C 1
ATOM 692 O O . THR A 1 96 ? 8.985 4.405 -10.028 1.00 96.88 96 THR A O 1
ATOM 695 N N . ALA A 1 97 ? 8.955 5.300 -12.090 1.00 94.69 97 ALA A N 1
ATOM 696 C CA . ALA A 1 97 ? 9.690 4.207 -12.710 1.00 94.69 97 ALA A CA 1
ATOM 697 C C . ALA A 1 97 ? 11.171 4.324 -12.341 1.00 94.69 97 ALA A C 1
ATOM 699 O O . ALA A 1 97 ? 11.759 5.403 -12.417 1.00 94.69 97 ALA A O 1
ATOM 700 N N . VAL A 1 98 ? 11.786 3.204 -11.989 1.00 89.44 98 VAL A N 1
ATOM 701 C CA . VAL A 1 98 ? 13.236 3.112 -11.819 1.00 89.44 98 VAL A CA 1
ATOM 702 C C . VAL A 1 98 ? 13.755 1.876 -12.547 1.00 89.44 98 VAL A C 1
ATOM 704 O O . VAL A 1 98 ? 12.971 1.117 -13.110 1.00 89.44 98 VAL A O 1
ATOM 707 N N . GLU A 1 99 ? 15.070 1.662 -12.505 1.00 80.62 99 GLU A N 1
ATOM 708 C CA . GLU A 1 99 ? 15.778 0.656 -13.304 1.00 80.62 99 GLU A CA 1
ATOM 709 C C . GLU A 1 99 ? 15.086 -0.722 -13.348 1.00 80.62 99 GLU A C 1
ATOM 711 O O . GLU A 1 99 ? 14.812 -1.215 -14.438 1.00 80.62 99 GLU A O 1
ATOM 716 N N . ASP A 1 100 ? 14.688 -1.274 -12.192 1.00 85.81 100 ASP A N 1
ATOM 717 C CA . ASP A 1 100 ? 14.106 -2.626 -12.096 1.00 85.81 100 ASP A CA 1
ATOM 718 C C . ASP A 1 100 ? 12.674 -2.676 -11.520 1.00 85.81 100 ASP A C 1
ATOM 720 O O . ASP A 1 100 ? 12.253 -3.689 -10.945 1.00 85.81 100 ASP A O 1
ATOM 724 N N . GLY A 1 101 ? 11.901 -1.588 -11.622 1.00 93.50 101 GLY A N 1
ATOM 725 C CA . GLY A 1 101 ? 10.490 -1.590 -11.214 1.00 93.50 101 GLY A CA 1
ATOM 726 C C . GLY A 1 101 ? 9.908 -0.211 -10.909 1.00 93.50 101 GLY A C 1
ATOM 727 O O . GLY A 1 101 ? 10.246 0.768 -11.564 1.00 93.50 101 GLY A O 1
ATOM 728 N N . TYR A 1 102 ? 9.014 -0.137 -9.917 1.00 96.44 102 TYR A N 1
ATOM 729 C CA . TYR A 1 102 ? 8.258 1.083 -9.597 1.00 96.44 102 TYR A CA 1
ATOM 730 C C . TYR A 1 102 ? 8.259 1.433 -8.110 1.00 96.44 102 TYR A C 1
ATOM 732 O O . TYR A 1 102 ? 8.200 0.552 -7.246 1.00 96.44 102 TYR A O 1
ATOM 740 N N . GLU A 1 103 ? 8.365 2.719 -7.809 1.00 96.75 103 GLU A N 1
ATOM 741 C CA . GLU A 1 103 ? 8.013 3.296 -6.514 1.00 96.75 103 GLU A CA 1
ATOM 742 C C . GLU A 1 103 ? 6.624 3.939 -6.606 1.00 96.75 103 GLU A C 1
ATOM 744 O O . GLU A 1 103 ? 6.312 4.568 -7.615 1.00 96.75 103 GLU A O 1
ATOM 749 N N . VAL A 1 104 ? 5.782 3.740 -5.592 1.00 97.69 104 VAL A N 1
ATOM 750 C CA . VAL A 1 104 ? 4.409 4.252 -5.538 1.00 97.69 104 VAL A CA 1
ATOM 751 C C . VAL A 1 104 ? 4.168 4.895 -4.180 1.00 97.69 104 VAL A C 1
ATOM 753 O O . VAL A 1 104 ? 4.184 4.209 -3.156 1.00 97.69 104 VAL A O 1
ATOM 756 N N . ASP A 1 105 ? 3.881 6.191 -4.185 1.00 97.06 105 ASP A N 1
ATOM 757 C CA . ASP A 1 105 ? 3.496 6.938 -2.994 1.00 97.06 105 ASP A CA 1
ATOM 758 C C . ASP A 1 105 ? 1.980 7.045 -2.894 1.00 97.06 105 ASP A C 1
ATOM 760 O O . ASP A 1 105 ? 1.290 7.432 -3.843 1.00 97.06 105 ASP A O 1
ATOM 764 N N . MET A 1 106 ? 1.455 6.727 -1.714 1.00 97.19 106 MET A N 1
ATOM 765 C CA . MET A 1 106 ? 0.025 6.685 -1.448 1.00 97.19 106 MET A CA 1
ATOM 766 C C . MET A 1 106 ? -0.338 7.397 -0.148 1.00 97.19 106 MET A C 1
ATOM 768 O O . MET A 1 106 ? 0.389 7.358 0.846 1.00 97.19 106 MET A O 1
ATOM 772 N N . ALA A 1 107 ? -1.512 8.019 -0.150 1.00 96.50 107 ALA A N 1
ATOM 773 C CA . ALA A 1 107 ? -2.241 8.415 1.044 1.00 96.50 107 ALA A CA 1
ATOM 774 C C . ALA A 1 107 ? -3.444 7.486 1.223 1.00 96.50 107 ALA A C 1
ATOM 776 O O . ALA A 1 107 ? -4.186 7.237 0.270 1.00 96.50 107 ALA A O 1
ATOM 777 N N . VAL A 1 108 ? -3.633 6.996 2.442 1.00 96.62 108 VAL A N 1
ATOM 778 C CA . VAL A 1 108 ? -4.680 6.041 2.798 1.00 96.62 108 VAL A CA 1
ATOM 779 C C . VAL A 1 108 ? -5.567 6.672 3.863 1.00 96.62 108 VAL A C 1
ATOM 781 O O . VAL A 1 108 ? -5.072 7.229 4.842 1.00 96.62 108 VAL A O 1
ATOM 784 N N . ASP A 1 109 ? -6.876 6.602 3.644 1.00 96.00 109 ASP A N 1
ATOM 785 C CA . ASP A 1 109 ? -7.904 6.990 4.607 1.00 96.00 109 ASP A CA 1
ATOM 786 C C . ASP A 1 109 ? -8.719 5.748 4.958 1.00 96.00 109 ASP A C 1
ATOM 788 O O . ASP A 1 109 ? -9.399 5.170 4.101 1.00 96.00 109 ASP A O 1
ATOM 792 N N . GLY A 1 110 ? -8.603 5.309 6.204 1.00 94.12 110 GLY A N 1
ATOM 793 C CA . GLY A 1 110 ? -9.274 4.140 6.734 1.00 94.12 110 GLY A CA 1
ATOM 794 C C . GLY A 1 110 ? -10.674 4.416 7.273 1.00 94.12 110 GLY A C 1
ATOM 795 O O . GLY A 1 110 ? -11.190 5.535 7.333 1.00 94.12 110 GLY A O 1
ATOM 796 N N . VAL A 1 111 ? -11.321 3.332 7.673 1.00 93.12 111 VAL A N 1
ATOM 797 C CA . VAL A 1 111 ? -12.576 3.350 8.414 1.00 93.12 111 VAL A CA 1
ATOM 798 C C . VAL A 1 111 ? -12.296 2.780 9.790 1.00 93.12 111 VAL A C 1
ATOM 800 O O . VAL A 1 111 ? -11.898 1.624 9.911 1.00 93.12 111 VAL A O 1
ATOM 803 N N . GLU A 1 112 ? -12.532 3.575 10.829 1.00 89.81 112 GLU A N 1
ATOM 804 C CA . GLU A 1 112 ? -12.450 3.074 12.197 1.00 89.81 112 GLU A CA 1
ATOM 805 C C . GLU A 1 112 ? -13.534 2.016 12.468 1.00 89.81 112 GLU A C 1
ATOM 807 O O . GLU A 1 112 ? -14.668 2.143 11.982 1.00 89.81 112 GLU A O 1
ATOM 812 N N . PRO A 1 113 ? -13.251 0.999 13.297 1.00 85.69 113 PRO A N 1
ATOM 813 C CA . PRO A 1 113 ? -14.277 0.090 13.769 1.00 85.69 113 PRO A CA 1
ATOM 814 C C . PRO A 1 113 ? -15.325 0.836 14.588 1.00 85.69 113 PRO A C 1
ATOM 816 O O . PRO A 1 113 ? -15.034 1.760 15.352 1.00 85.69 113 PRO A O 1
ATOM 819 N N . THR A 1 114 ? -16.575 0.387 14.477 1.00 82.50 114 THR A N 1
ATOM 820 C CA . THR A 1 114 ? -17.637 0.880 15.356 1.00 82.50 114 THR A CA 1
ATOM 821 C C . THR A 1 114 ? -17.320 0.455 16.786 1.00 82.50 114 THR A C 1
ATOM 823 O O . THR A 1 114 ? -17.433 -0.720 17.135 1.00 82.50 114 THR A O 1
ATOM 826 N N . ARG A 1 115 ? -16.915 1.407 17.629 1.00 74.31 115 ARG A N 1
ATOM 827 C CA . ARG A 1 115 ? -16.604 1.129 19.034 1.00 74.31 115 ARG A CA 1
ATOM 828 C C . ARG A 1 115 ? -17.892 1.097 19.851 1.00 74.31 115 ARG A C 1
ATOM 830 O O . ARG A 1 115 ? -18.632 2.076 19.909 1.00 74.31 115 ARG A O 1
ATOM 837 N N . THR A 1 116 ? -18.145 -0.018 20.527 1.00 69.31 116 THR A N 1
ATOM 838 C CA . THR A 1 116 ? -19.202 -0.130 21.540 1.00 69.31 116 THR A CA 1
ATOM 839 C C . THR A 1 116 ? -18.577 -0.100 22.935 1.00 69.31 116 THR A C 1
ATOM 841 O O . THR A 1 116 ? -17.815 -1.002 23.275 1.00 69.31 116 THR A O 1
ATOM 844 N N . GLY A 1 117 ? -18.897 0.904 23.761 1.00 67.69 117 GLY A N 1
ATOM 845 C CA . GLY A 1 117 ? -18.478 0.976 25.173 1.00 67.69 117 GLY A CA 1
ATOM 846 C C . GLY A 1 117 ? -17.612 2.191 25.531 1.00 67.69 117 GLY A C 1
ATOM 847 O O . GLY A 1 117 ? -17.579 3.176 24.803 1.00 67.69 117 GLY A O 1
ATOM 848 N N . THR A 1 118 ? -16.915 2.132 26.673 1.00 67.44 118 THR A N 1
ATOM 849 C CA . THR A 1 118 ? -16.062 3.214 27.216 1.00 67.44 118 THR A CA 1
ATOM 850 C C . THR A 1 118 ? -14.642 3.217 26.633 1.00 67.44 118 THR A C 1
ATOM 852 O O . THR A 1 118 ? -13.687 3.532 27.345 1.00 67.44 118 THR A O 1
ATOM 855 N N . ALA A 1 119 ? -14.472 2.784 25.382 1.00 67.50 119 ALA A N 1
ATOM 856 C CA . ALA A 1 119 ? -13.161 2.768 24.741 1.00 67.50 119 ALA A CA 1
ATOM 857 C C . ALA A 1 119 ? -12.583 4.191 24.689 1.00 67.50 119 ALA A C 1
ATOM 859 O O . ALA A 1 119 ? -13.320 5.157 24.487 1.00 67.50 119 ALA A O 1
ATOM 860 N N . THR A 1 120 ? -11.271 4.316 24.895 1.00 68.62 120 THR A N 1
ATOM 861 C CA . THR A 1 120 ? -10.576 5.599 24.774 1.00 68.62 120 THR A CA 1
ATOM 862 C C . THR A 1 120 ? -10.785 6.154 23.369 1.00 68.62 120 THR A C 1
ATOM 864 O O . THR A 1 120 ? -10.589 5.442 22.384 1.00 68.62 120 THR A O 1
ATOM 867 N N . GLU A 1 121 ? -11.207 7.415 23.294 1.00 70.00 121 GLU A N 1
ATOM 868 C CA . GLU A 1 121 ? -11.338 8.148 22.038 1.00 70.00 121 GLU A CA 1
ATOM 869 C C . GLU A 1 121 ? -9.978 8.166 21.330 1.00 70.00 121 GLU A C 1
ATOM 871 O O . GLU A 1 121 ? -8.970 8.561 21.923 1.00 70.00 121 GLU A O 1
ATOM 876 N N . GLN A 1 122 ? -9.935 7.665 20.095 1.00 74.44 122 GLN A N 1
ATOM 877 C CA . GLN A 1 122 ? -8.732 7.740 19.276 1.00 74.44 122 GLN A CA 1
ATOM 878 C C . GLN A 1 122 ? -8.612 9.136 18.650 1.00 74.44 122 GLN A C 1
ATOM 880 O O . GLN A 1 122 ? -9.619 9.833 18.496 1.00 74.44 122 GLN A O 1
ATOM 885 N N . PRO A 1 123 ? -7.391 9.571 18.298 1.00 78.50 123 PRO A N 1
ATOM 886 C CA . PRO A 1 123 ? -7.204 10.756 17.471 1.00 78.50 123 PRO A CA 1
ATOM 887 C C . PRO A 1 123 ? -8.046 10.685 16.191 1.00 78.50 123 PRO A C 1
ATOM 889 O O . PRO A 1 123 ? -8.218 9.615 15.615 1.00 78.50 123 PRO A O 1
ATOM 892 N N . VAL A 1 124 ? -8.536 11.836 15.725 1.00 74.19 124 VAL A N 1
ATOM 893 C CA . VAL A 1 124 ? -9.399 11.934 14.530 1.00 74.19 124 VAL A CA 1
ATOM 894 C C . VAL A 1 124 ? -8.747 11.381 13.253 1.00 74.19 124 VAL A C 1
ATOM 896 O O . VAL A 1 124 ? -9.439 11.031 12.304 1.00 74.19 124 VAL A O 1
ATOM 899 N N . ASP A 1 125 ? -7.420 11.303 13.228 1.00 78.94 125 ASP A N 1
ATOM 900 C CA . ASP A 1 125 ? -6.578 10.861 12.120 1.00 78.94 125 ASP A CA 1
ATOM 901 C C . ASP A 1 125 ? -5.889 9.514 12.388 1.00 78.94 125 ASP A C 1
ATOM 903 O O . ASP A 1 125 ? -4.957 9.147 11.677 1.00 78.94 125 ASP A O 1
ATOM 907 N N . ALA A 1 126 ? -6.350 8.747 13.382 1.00 83.06 126 ALA A N 1
ATOM 908 C CA . ALA A 1 126 ? -5.728 7.476 13.756 1.00 83.06 126 ALA A CA 1
ATOM 909 C C . ALA A 1 126 ? -5.705 6.432 12.624 1.00 83.06 126 ALA A C 1
ATOM 911 O O . ALA A 1 126 ? -4.840 5.561 12.619 1.00 83.06 126 ALA A O 1
ATOM 912 N N . THR A 1 127 ? -6.624 6.541 11.658 1.00 90.56 127 THR A N 1
ATOM 913 C CA . THR A 1 127 ? -6.709 5.666 10.476 1.00 90.56 127 THR A CA 1
ATOM 914 C C . THR A 1 127 ? -6.277 6.353 9.176 1.00 90.56 127 THR A C 1
ATOM 916 O O . THR A 1 127 ? -6.612 5.894 8.085 1.00 90.56 127 THR A O 1
ATOM 919 N N . VAL A 1 128 ? -5.554 7.474 9.271 1.00 93.44 128 VAL A N 1
ATOM 920 C CA . VAL A 1 128 ? -5.023 8.200 8.113 1.00 93.44 128 VAL A CA 1
ATOM 921 C C . VAL A 1 128 ? -3.504 8.089 8.097 1.00 93.44 128 VAL A C 1
ATOM 923 O O . VAL A 1 128 ? -2.817 8.537 9.017 1.00 93.44 128 VAL A O 1
ATOM 926 N N . HIS A 1 129 ? -2.949 7.554 7.012 1.00 94.38 129 HIS A N 1
ATOM 927 C CA . HIS A 1 129 ? -1.502 7.392 6.873 1.00 94.38 129 HIS A CA 1
ATOM 928 C C . HIS A 1 129 ? -1.008 7.612 5.448 1.00 94.38 129 HIS A C 1
ATOM 930 O O . HIS A 1 129 ? -1.767 7.804 4.497 1.00 94.38 129 HIS A O 1
ATOM 936 N N . ARG A 1 130 ? 0.319 7.630 5.317 1.00 95.94 130 ARG A N 1
ATOM 937 C CA . ARG A 1 130 ? 1.024 7.603 4.039 1.00 95.94 130 ARG A CA 1
ATOM 938 C C . ARG A 1 130 ? 1.819 6.311 3.937 1.00 95.94 130 ARG A C 1
ATOM 940 O O . ARG A 1 130 ? 2.369 5.848 4.935 1.00 95.94 130 ARG A O 1
ATOM 947 N N . ALA A 1 131 ? 1.895 5.755 2.740 1.00 96.12 131 ALA A N 1
ATOM 948 C CA . ALA A 1 131 ? 2.701 4.581 2.455 1.00 96.12 131 ALA A CA 1
ATOM 949 C C . ALA A 1 131 ? 3.502 4.801 1.173 1.00 96.12 131 ALA A C 1
ATOM 951 O O . ALA A 1 131 ? 2.951 5.270 0.180 1.00 96.12 131 ALA A O 1
ATOM 952 N N . THR A 1 132 ? 4.780 4.436 1.202 1.00 96.62 132 THR A N 1
ATOM 953 C CA . THR A 1 132 ? 5.623 4.348 0.003 1.00 96.62 132 THR A CA 1
ATOM 954 C C . THR A 1 132 ? 5.916 2.883 -0.259 1.00 96.62 132 THR A C 1
ATOM 956 O O . THR A 1 132 ? 6.466 2.190 0.601 1.00 96.62 132 THR A O 1
ATOM 959 N N . TYR A 1 133 ? 5.560 2.409 -1.446 1.00 96.50 133 TYR A N 1
ATOM 960 C CA . TYR A 1 133 ? 5.841 1.054 -1.891 1.00 96.50 133 TYR A CA 1
ATOM 961 C C . TYR A 1 133 ? 6.946 1.039 -2.929 1.00 96.50 133 TYR A C 1
ATOM 963 O O . TYR A 1 133 ? 6.892 1.792 -3.893 1.00 96.50 133 TYR A O 1
ATOM 971 N N . ARG A 1 134 ? 7.904 0.122 -2.791 1.00 95.94 134 ARG A N 1
ATOM 972 C CA . ARG A 1 134 ? 8.905 -0.159 -3.829 1.00 95.94 134 ARG A CA 1
ATOM 973 C C . ARG A 1 134 ? 8.797 -1.613 -4.238 1.00 95.94 134 ARG A C 1
ATOM 975 O O . ARG A 1 134 ? 9.030 -2.498 -3.417 1.00 95.94 134 ARG A O 1
ATOM 982 N N . LEU A 1 135 ? 8.478 -1.857 -5.506 1.00 95.06 135 LEU A N 1
ATOM 983 C CA . LEU A 1 135 ? 8.453 -3.200 -6.078 1.00 95.06 135 LEU A CA 1
ATOM 984 C C . LEU A 1 135 ? 9.580 -3.354 -7.103 1.00 95.06 135 LEU A C 1
ATOM 986 O O . LEU A 1 135 ? 9.609 -2.632 -8.102 1.00 95.06 135 LEU A O 1
ATOM 990 N N . ARG A 1 136 ? 10.512 -4.280 -6.848 1.00 92.06 136 ARG A N 1
ATOM 991 C CA . ARG A 1 136 ? 11.633 -4.632 -7.743 1.00 92.06 136 ARG A CA 1
ATOM 992 C C . ARG A 1 136 ? 11.718 -6.139 -7.885 1.00 92.06 136 ARG A C 1
ATOM 994 O O . ARG A 1 136 ? 11.948 -6.828 -6.894 1.00 92.06 136 ARG A O 1
ATOM 1001 N N . GLY A 1 137 ? 11.540 -6.671 -9.091 1.00 89.81 137 GLY A N 1
ATOM 1002 C CA . GLY A 1 137 ? 11.539 -8.121 -9.307 1.00 89.81 137 GLY A CA 1
ATOM 1003 C C . GLY A 1 137 ? 10.575 -8.853 -8.360 1.00 89.81 137 GLY A C 1
ATOM 1004 O O . GLY A 1 137 ? 9.362 -8.791 -8.536 1.00 89.81 137 GLY A O 1
ATOM 1005 N N . ARG A 1 138 ? 11.112 -9.552 -7.349 1.00 91.94 138 ARG A N 1
ATOM 1006 C CA . ARG A 1 138 ? 10.334 -10.270 -6.319 1.00 91.94 138 ARG A CA 1
ATOM 1007 C C . ARG A 1 138 ? 10.311 -9.583 -4.956 1.00 91.94 138 ARG A C 1
ATOM 1009 O O . ARG A 1 138 ? 9.778 -10.166 -4.021 1.00 91.94 138 ARG A O 1
ATOM 1016 N N . THR A 1 139 ? 10.876 -8.395 -4.823 1.00 94.06 139 THR A N 1
ATOM 1017 C CA . THR A 1 139 ? 10.995 -7.710 -3.540 1.00 94.06 139 THR A CA 1
ATOM 1018 C C . THR A 1 139 ? 9.987 -6.576 -3.452 1.00 94.06 139 THR A C 1
ATOM 1020 O O . THR A 1 139 ? 9.952 -5.709 -4.326 1.00 94.06 139 THR A O 1
ATOM 1023 N N . LEU A 1 140 ? 9.180 -6.592 -2.392 1.00 95.94 140 LEU A N 1
ATOM 1024 C CA . LEU A 1 140 ? 8.228 -5.547 -2.038 1.00 95.94 140 LEU A CA 1
ATOM 1025 C C . LEU A 1 140 ? 8.664 -4.896 -0.725 1.00 95.94 140 LEU A C 1
ATOM 1027 O O . LEU A 1 140 ? 8.675 -5.551 0.313 1.00 95.94 140 LEU A O 1
ATOM 1031 N N . VAL A 1 141 ? 8.994 -3.610 -0.770 1.00 96.06 141 VAL A N 1
ATOM 1032 C CA . VAL A 1 141 ? 9.253 -2.786 0.418 1.00 96.06 141 VAL A CA 1
ATOM 1033 C C . VAL A 1 141 ? 8.046 -1.896 0.660 1.00 96.06 141 VAL A C 1
ATOM 1035 O O . VAL A 1 141 ? 7.541 -1.294 -0.288 1.00 96.06 141 VAL A O 1
ATOM 1038 N N . ARG A 1 142 ? 7.619 -1.780 1.918 1.00 96.69 142 ARG A N 1
ATOM 1039 C CA . ARG A 1 142 ? 6.565 -0.858 2.354 1.00 96.69 142 ARG A CA 1
ATOM 1040 C C . ARG A 1 142 ? 7.094 0.027 3.471 1.00 96.69 142 ARG A C 1
ATOM 1042 O O . ARG A 1 142 ? 7.394 -0.446 4.562 1.00 96.69 142 ARG A O 1
ATOM 1049 N N . GLU A 1 143 ? 7.174 1.324 3.224 1.00 95.69 143 GLU A N 1
ATOM 1050 C CA . GLU A 1 143 ? 7.465 2.320 4.252 1.00 95.69 143 GLU A CA 1
ATOM 1051 C C . GLU A 1 143 ? 6.164 2.938 4.751 1.00 95.69 143 GLU A C 1
ATOM 1053 O O . GLU A 1 143 ? 5.465 3.613 3.997 1.00 95.69 143 GLU A O 1
ATOM 1058 N N . LEU A 1 144 ? 5.857 2.742 6.034 1.00 93.44 144 LEU A N 1
ATOM 1059 C CA . LEU A 1 144 ? 4.704 3.367 6.673 1.00 93.44 144 LEU A CA 1
ATOM 1060 C C . LEU A 1 144 ? 5.108 4.719 7.248 1.00 93.44 144 LEU A C 1
ATOM 1062 O O . LEU A 1 144 ? 6.068 4.819 8.018 1.00 93.44 144 LEU A O 1
ATOM 1066 N N . ARG A 1 145 ? 4.351 5.761 6.915 1.00 91.31 145 ARG A N 1
ATOM 1067 C CA . ARG A 1 145 ? 4.605 7.135 7.342 1.00 91.31 145 ARG A CA 1
ATOM 1068 C C . ARG A 1 145 ? 3.369 7.740 7.994 1.00 91.31 145 ARG A C 1
ATOM 1070 O O . ARG A 1 145 ? 2.245 7.581 7.523 1.00 91.31 145 ARG A O 1
ATOM 1077 N N . GLY A 1 146 ? 3.587 8.475 9.079 1.00 83.44 146 GLY A N 1
ATOM 1078 C CA . GLY A 1 146 ? 2.509 9.151 9.796 1.00 83.44 146 GLY A CA 1
ATOM 1079 C C . GLY A 1 146 ? 1.972 10.357 9.029 1.00 83.44 146 GLY A C 1
ATOM 1080 O O . GLY A 1 146 ? 2.741 11.137 8.457 1.00 83.44 146 GLY A O 1
ATOM 1081 N N . HIS A 1 147 ? 0.658 10.556 9.070 1.00 80.19 147 HIS A N 1
ATOM 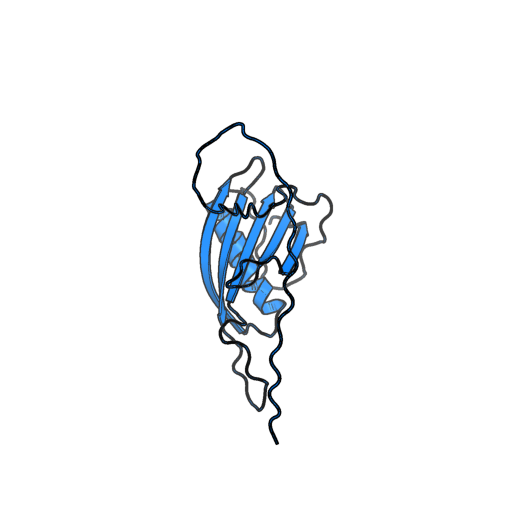1082 C CA . HIS A 1 147 ? 0.020 11.814 8.690 1.00 80.19 147 HIS A CA 1
ATOM 1083 C C . HIS A 1 147 ? -0.022 12.752 9.917 1.00 80.19 147 HIS A C 1
ATOM 1085 O O . HIS A 1 147 ? -0.212 12.248 11.021 1.00 80.19 147 HIS A O 1
ATOM 1091 N N . PRO A 1 148 ? 0.207 14.083 9.817 1.00 74.94 148 PRO A N 1
ATOM 1092 C CA . PRO A 1 148 ? 0.569 14.904 8.651 1.00 74.94 148 PRO A CA 1
ATOM 1093 C C . PRO A 1 148 ? 2.086 15.090 8.430 1.00 74.94 148 PRO A C 1
ATOM 1095 O O . PRO A 1 148 ? 2.491 15.596 7.387 1.00 74.94 148 PRO A O 1
ATOM 1098 N N . ALA A 1 149 ? 2.937 14.709 9.390 1.00 73.19 149 ALA A N 1
ATOM 1099 C CA . ALA A 1 149 ? 4.368 15.050 9.390 1.00 73.19 149 ALA A CA 1
ATOM 1100 C C . ALA A 1 149 ? 5.238 14.242 8.400 1.00 73.19 149 ALA A C 1
ATOM 1102 O O . ALA A 1 149 ? 6.446 14.462 8.345 1.00 73.19 149 ALA A O 1
ATOM 1103 N N . ASN A 1 150 ? 4.654 13.287 7.665 1.00 81.31 150 ASN A N 1
ATOM 1104 C CA . ASN A 1 150 ? 5.336 12.363 6.747 1.00 81.31 150 ASN A CA 1
ATOM 1105 C C . ASN A 1 150 ? 6.552 11.652 7.369 1.00 81.31 150 ASN A C 1
ATOM 1107 O O . ASN A 1 150 ? 7.522 11.312 6.693 1.00 81.31 150 ASN A O 1
ATOM 1111 N N . ARG A 1 151 ? 6.516 11.452 8.689 1.00 86.12 151 ARG A N 1
ATOM 1112 C CA . ARG A 1 151 ? 7.606 10.819 9.424 1.00 86.12 151 ARG A CA 1
ATOM 1113 C C . ARG A 1 151 ? 7.538 9.315 9.205 1.00 86.12 151 ARG A C 1
ATOM 1115 O O . ARG A 1 151 ? 6.488 8.728 9.454 1.00 86.12 151 ARG A O 1
ATOM 1122 N N . LEU A 1 152 ? 8.663 8.705 8.833 1.00 89.19 152 LEU A N 1
ATOM 1123 C CA . LEU A 1 152 ? 8.804 7.251 8.804 1.00 89.19 152 LEU A CA 1
ATOM 1124 C C . LEU A 1 152 ? 8.506 6.660 10.188 1.00 89.19 152 LEU A C 1
ATOM 1126 O O . LEU A 1 152 ? 9.140 7.028 11.181 1.00 89.19 152 LEU A O 1
ATOM 1130 N N . ILE A 1 153 ? 7.516 5.774 10.230 1.00 89.44 153 ILE A N 1
ATOM 1131 C CA . ILE A 1 153 ? 7.113 5.016 11.414 1.00 89.44 153 ILE A CA 1
ATOM 1132 C C . ILE A 1 153 ? 7.823 3.666 11.393 1.00 89.44 153 ILE A C 1
ATOM 1134 O O . ILE A 1 153 ? 8.481 3.309 12.368 1.00 89.44 153 ILE A O 1
ATOM 1138 N N . TRP A 1 154 ? 7.716 2.940 10.279 1.00 91.12 154 TRP A N 1
ATOM 1139 C CA . TRP A 1 154 ? 8.320 1.620 10.122 1.00 91.12 154 TRP A CA 1
ATOM 1140 C C . TRP A 1 154 ? 8.643 1.317 8.658 1.00 91.12 154 TRP A C 1
ATOM 1142 O O . TRP A 1 154 ? 8.160 2.009 7.754 1.00 91.12 154 TRP A O 1
ATOM 1152 N N . THR A 1 155 ? 9.373 0.226 8.428 1.00 95.00 155 THR A N 1
ATOM 1153 C CA . THR A 1 155 ? 9.604 -0.341 7.097 1.00 95.00 155 THR A CA 1
ATOM 1154 C C . THR A 1 155 ? 9.430 -1.855 7.137 1.00 95.00 155 THR A C 1
ATOM 1156 O O . THR A 1 155 ? 10.084 -2.521 7.938 1.00 95.00 155 THR A O 1
ATOM 1159 N N . ASP A 1 156 ? 8.614 -2.385 6.230 1.00 95.19 156 ASP A N 1
ATOM 1160 C CA . ASP A 1 156 ? 8.555 -3.810 5.918 1.00 95.19 156 ASP A CA 1
ATOM 1161 C C . ASP A 1 156 ? 9.330 -4.130 4.651 1.00 95.19 156 ASP A C 1
ATOM 1163 O O . ASP A 1 156 ? 9.388 -3.319 3.720 1.00 95.19 156 ASP A O 1
ATOM 1167 N N . CYS A 1 157 ? 9.829 -5.361 4.572 1.00 96.25 157 CYS A N 1
ATOM 1168 C CA . CYS A 1 157 ? 10.268 -5.931 3.312 1.00 96.25 157 CYS A CA 1
ATOM 1169 C C . CYS A 1 157 ? 9.859 -7.394 3.175 1.00 96.25 157 CYS A C 1
ATOM 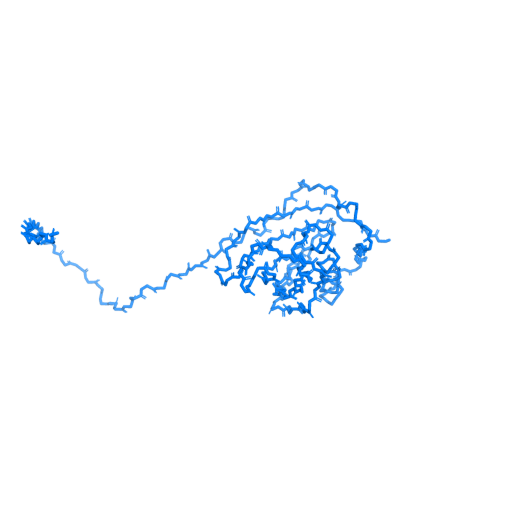1171 O O . CYS A 1 157 ? 10.114 -8.201 4.075 1.00 96.25 157 CYS A O 1
ATOM 1173 N N . TRP A 1 158 ? 9.326 -7.739 2.001 1.00 96.44 158 TRP A N 1
ATOM 1174 C CA . TRP A 1 158 ? 8.898 -9.090 1.671 1.00 96.44 158 TRP A CA 1
ATOM 1175 C C . TRP A 1 158 ? 9.402 -9.585 0.321 1.00 96.44 158 TRP A C 1
ATOM 1177 O O . TRP A 1 158 ? 9.474 -8.843 -0.659 1.00 96.44 158 TRP A O 1
ATOM 1187 N N . THR A 1 159 ? 9.667 -10.886 0.264 1.00 95.12 159 THR A N 1
ATOM 1188 C CA . THR A 1 159 ? 9.776 -11.649 -0.976 1.00 95.12 159 THR A CA 1
ATOM 1189 C C . THR A 1 159 ? 8.376 -12.081 -1.409 1.00 95.12 159 THR A C 1
ATOM 1191 O O . THR A 1 159 ? 7.732 -12.891 -0.738 1.00 95.12 159 THR A O 1
ATOM 1194 N N . VAL A 1 160 ? 7.910 -11.552 -2.540 1.00 92.88 160 VAL A N 1
ATOM 1195 C CA . VAL A 1 160 ? 6.581 -11.790 -3.115 1.00 92.88 160 VAL A CA 1
ATOM 1196 C C . VAL A 1 160 ? 6.637 -12.769 -4.288 1.00 92.88 160 VAL A C 1
ATOM 1198 O O . VAL A 1 160 ? 7.559 -12.776 -5.119 1.00 92.88 160 VAL A O 1
ATOM 1201 N N . SER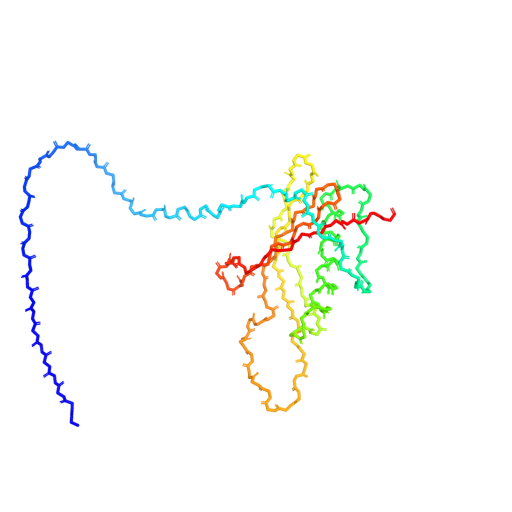 A 1 161 ? 5.625 -13.623 -4.374 1.00 83.81 161 SER A N 1
ATOM 1202 C CA . SER A 1 161 ? 5.471 -14.601 -5.452 1.00 83.81 161 SER A CA 1
ATOM 1203 C C . SER A 1 161 ? 4.535 -14.065 -6.532 1.00 83.81 161 SER A C 1
ATOM 1205 O O . SER A 1 161 ? 3.561 -13.375 -6.234 1.00 83.81 161 SER A O 1
ATOM 1207 N N . SER A 1 162 ? 4.849 -14.363 -7.794 1.00 82.25 162 SER A N 1
ATOM 1208 C CA . SER A 1 162 ? 3.870 -14.216 -8.872 1.00 82.25 162 SER A CA 1
ATOM 1209 C C . SER A 1 162 ? 2.903 -15.390 -8.837 1.00 82.25 162 SER A C 1
ATOM 1211 O O . SER A 1 162 ? 3.236 -16.447 -8.291 1.00 82.25 162 SER A O 1
ATOM 1213 N N . ARG A 1 163 ? 1.721 -15.181 -9.415 1.00 63.56 163 ARG A N 1
ATOM 1214 C CA . ARG A 1 163 ? 0.873 -16.292 -9.858 1.00 63.56 163 ARG A CA 1
ATOM 1215 C C . ARG A 1 163 ? 1.556 -17.099 -10.959 1.00 63.56 163 ARG A C 1
ATOM 1217 O O . ARG A 1 163 ? 2.517 -16.567 -11.563 1.00 63.56 163 ARG A O 1
#

Secondary structure (DSSP, 8-state):
--------------------------------------PPPSS-EEPP--TTPPPBPSS--HHHHHHHHHHHHHHHHHHH-TT-SEEEEEEEEEEEEETTEEEEEEEEEEE-----SSPPPPPTTTTEEEEEEEEETTEEEEEEEETTTTEEEEEEEEEPPB-

Radius of gyration: 24.18 Å; chains: 1; bounding box: 57×59×63 Å

Organism: NCBI:txid755306